Protein AF-A0A6C7I822-F1 (afdb_monomer_lite)

pLDDT: mean 77.53, std 14.9, range [48.66, 97.38]

Radius of gyration: 23.98 Å; chains: 1; bounding box: 59×23×50 Å

Foldseek 3Di:
DFDQDQDDDFDADPVRPRDPCVPDPRDGDGDDPDDFDKDWDPVQQPDPPPPNDHPPPDTDIDTDD

Secondary structure (DSSP, 8-state):
-----------B-TT--BPPGGG----------PPPPEEE-TTT--SSTTS-----SS--EEE--

Organism: Salmonella paratyphi A (strain AKU_12601) (NCBI:txid554290)

Sequence (65 aa):
MVGKATLDIIFRDRSANAMDNSSLSIGWLTIDSTPPVRSMKNNSDIGAGGDNITNINTPTFYRVA

Structure (mmCIF, N/CA/C/O backbone):
data_AF-A0A6C7I822-F1
#
_entry.id   AF-A0A6C7I822-F1
#
loop_
_atom_site.group_PDB
_atom_site.id
_atom_site.type_symbol
_atom_site.label_atom_id
_atom_site.label_alt_id
_atom_site.label_comp_id
_atom_site.label_asym_id
_atom_site.label_entity_id
_atom_site.label_seq_id
_atom_site.pdbx_PDB_ins_code
_atom_site.Cartn_x
_atom_site.Cartn_y
_atom_site.Cartn_z
_atom_site.occupancy
_atom_site.B_iso_or_equiv
_atom_site.auth_seq_id
_atom_site.auth_comp_id
_atom_site.auth_asym_id
_atom_site.auth_atom_id
_atom_site.pdbx_PDB_model_num
ATOM 1 N N . MET A 1 1 ? -1.747 8.461 -13.173 1.00 48.66 1 MET A N 1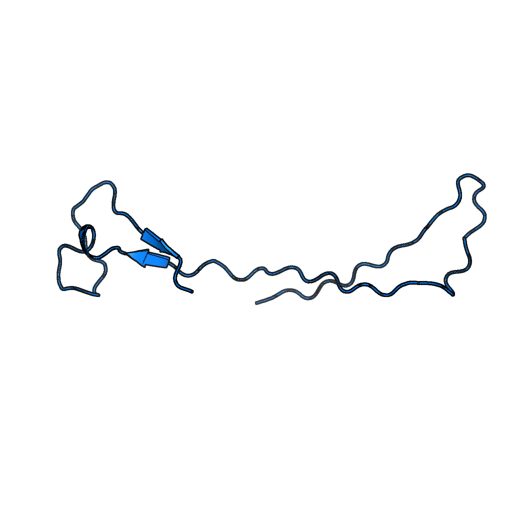
ATOM 2 C CA . MET A 1 1 ? -0.897 8.328 -14.375 1.00 48.66 1 MET A CA 1
ATOM 3 C C . MET A 1 1 ? -0.012 7.115 -14.164 1.00 48.66 1 MET A C 1
ATOM 5 O O . MET A 1 1 ? 0.737 7.119 -13.198 1.00 48.66 1 MET A O 1
ATOM 9 N N . VAL A 1 2 ? -0.154 6.076 -14.986 1.00 56.62 2 VAL A N 1
ATOM 10 C CA . VAL A 1 2 ? 0.794 4.953 -15.021 1.00 56.62 2 VAL A CA 1
ATOM 11 C C . VAL A 1 2 ? 1.918 5.325 -15.983 1.00 56.62 2 VAL A C 1
ATOM 13 O O . VAL A 1 2 ? 1.665 5.630 -17.148 1.00 56.62 2 VAL A O 1
ATOM 16 N N . GLY A 1 3 ? 3.147 5.404 -15.481 1.00 56.09 3 GLY A N 1
ATOM 17 C CA . GLY A 1 3 ? 4.319 5.658 -16.315 1.00 56.09 3 GLY A CA 1
ATOM 18 C C . GLY A 1 3 ? 4.725 4.375 -17.030 1.00 56.09 3 GLY A C 1
ATOM 19 O O . GLY A 1 3 ? 5.053 3.389 -16.377 1.00 56.09 3 GLY A O 1
ATOM 20 N N . LYS A 1 4 ? 4.717 4.364 -18.366 1.00 61.50 4 LYS A N 1
ATOM 21 C CA . LYS A 1 4 ? 5.298 3.258 -19.136 1.00 61.50 4 LYS A CA 1
ATOM 22 C C . LYS A 1 4 ? 6.801 3.501 -19.272 1.00 61.50 4 LYS A C 1
ATOM 24 O O . LYS A 1 4 ? 7.202 4.455 -19.932 1.00 61.50 4 LYS A O 1
ATOM 29 N N . ALA A 1 5 ? 7.611 2.641 -18.661 1.00 63.25 5 ALA A N 1
ATOM 30 C CA . ALA A 1 5 ? 9.058 2.619 -18.846 1.00 63.25 5 ALA A CA 1
ATOM 31 C C . ALA A 1 5 ? 9.446 1.453 -19.764 1.00 63.25 5 ALA A C 1
ATOM 33 O O . ALA A 1 5 ? 8.920 0.351 -19.625 1.00 63.25 5 ALA A O 1
ATOM 34 N N . THR A 1 6 ? 10.368 1.697 -20.692 1.00 59.25 6 THR A N 1
ATOM 35 C CA . THR A 1 6 ? 11.010 0.638 -21.478 1.00 59.25 6 THR A CA 1
ATOM 36 C C . THR A 1 6 ? 12.373 0.364 -20.851 1.00 59.25 6 THR A C 1
ATOM 38 O O . THR A 1 6 ? 13.168 1.292 -20.712 1.00 59.25 6 THR A O 1
ATOM 41 N N . LEU A 1 7 ? 12.632 -0.882 -20.447 1.00 67.56 7 LEU A N 1
ATOM 42 C CA . LEU A 1 7 ? 13.946 -1.316 -19.973 1.00 67.56 7 LEU A CA 1
ATOM 43 C C . LEU A 1 7 ? 14.677 -2.008 -21.125 1.00 67.56 7 LEU A C 1
ATOM 45 O O . LEU A 1 7 ? 14.228 -3.052 -21.590 1.00 67.56 7 LEU A O 1
ATOM 49 N N . ASP A 1 8 ? 15.788 -1.424 -21.565 1.00 65.50 8 ASP A N 1
ATOM 50 C CA . ASP A 1 8 ? 16.682 -2.035 -22.549 1.00 65.50 8 ASP A CA 1
ATOM 51 C C . ASP A 1 8 ? 17.788 -2.802 -21.802 1.00 65.50 8 ASP A C 1
ATOM 53 O O . ASP A 1 8 ? 18.558 -2.207 -21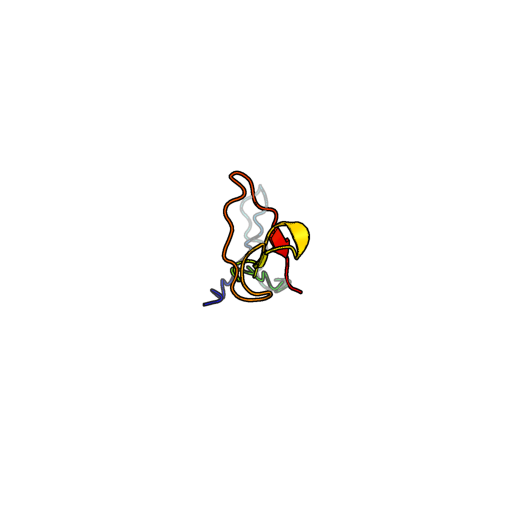.042 1.00 65.50 8 ASP A O 1
ATOM 57 N N . ILE A 1 9 ? 17.813 -4.135 -21.920 1.00 67.06 9 ILE A N 1
ATOM 58 C CA . ILE A 1 9 ? 18.757 -4.999 -21.191 1.00 67.06 9 ILE A CA 1
ATOM 59 C C . ILE A 1 9 ? 19.888 -5.403 -22.134 1.00 67.06 9 ILE A C 1
ATOM 61 O O . ILE A 1 9 ? 19.706 -6.248 -23.005 1.00 67.06 9 ILE A O 1
ATOM 65 N N . ILE A 1 10 ? 21.080 -4.848 -21.908 1.00 66.69 10 ILE A N 1
ATOM 66 C CA . ILE A 1 10 ? 22.286 -5.170 -22.680 1.00 66.69 10 ILE A CA 1
ATOM 67 C C . ILE A 1 10 ? 23.125 -6.190 -21.899 1.00 66.69 10 ILE A C 1
ATOM 69 O O . ILE A 1 10 ? 23.722 -5.859 -20.869 1.00 66.69 10 ILE A O 1
ATOM 73 N N . PHE A 1 11 ? 23.207 -7.430 -22.389 1.00 65.31 11 PHE A N 1
ATOM 74 C CA . PHE A 1 11 ? 24.104 -8.446 -21.829 1.00 65.31 11 PHE A CA 1
ATOM 75 C C . PHE A 1 11 ? 25.542 -8.218 -22.323 1.00 65.31 11 PHE A C 1
ATOM 77 O O . PHE A 1 11 ? 25.796 -8.151 -23.524 1.00 65.31 11 PHE A O 1
ATOM 84 N N . ARG A 1 12 ? 26.500 -8.096 -21.391 1.00 66.88 12 ARG A N 1
ATOM 85 C CA . ARG A 1 12 ? 27.938 -7.972 -21.691 1.00 66.88 12 ARG A CA 1
ATOM 86 C C . ARG A 1 12 ? 28.685 -9.231 -21.248 1.00 66.88 12 ARG A C 1
ATOM 88 O O . ARG A 1 12 ? 28.617 -9.598 -20.078 1.00 66.88 12 ARG A O 1
ATOM 95 N N . ASP A 1 13 ? 29.428 -9.849 -22.162 1.00 66.75 13 ASP A N 1
ATOM 96 C CA . ASP A 1 13 ? 30.459 -10.846 -21.849 1.00 66.75 13 ASP A CA 1
ATOM 97 C C . ASP A 1 13 ? 31.657 -10.149 -21.159 1.00 66.75 13 ASP A C 1
ATOM 99 O O . ASP A 1 13 ? 32.031 -9.026 -21.509 1.00 66.75 13 ASP A O 1
ATOM 103 N N . ARG A 1 14 ? 32.264 -10.812 -20.160 1.00 66.00 14 ARG A N 1
ATOM 104 C CA . ARG A 1 14 ? 33.460 -10.352 -19.424 1.00 66.00 14 ARG A CA 1
ATOM 105 C C . ARG A 1 14 ? 34.651 -10.037 -20.347 1.00 6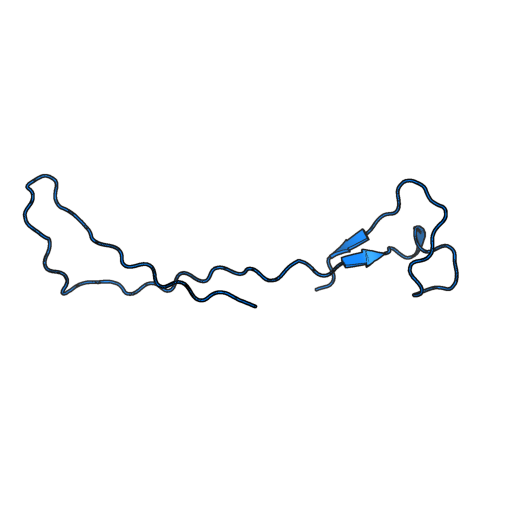6.00 14 ARG A C 1
ATOM 107 O O . ARG A 1 14 ? 35.500 -9.232 -19.975 1.00 66.00 14 ARG A O 1
ATOM 114 N N . SER A 1 15 ? 34.694 -10.638 -21.530 1.00 71.75 15 SER A N 1
ATOM 115 C CA . SER A 1 15 ? 35.719 -10.494 -22.571 1.00 71.75 15 SER A CA 1
ATOM 116 C C . SER A 1 15 ? 35.464 -9.317 -23.523 1.00 71.75 15 SER A C 1
ATOM 118 O O . SER A 1 15 ? 36.189 -9.163 -24.499 1.00 71.75 15 SER A O 1
ATOM 120 N N . ALA A 1 16 ? 34.455 -8.478 -23.245 1.00 60.78 16 ALA A N 1
ATOM 121 C CA . ALA A 1 16 ? 34.095 -7.281 -24.014 1.00 60.78 16 ALA A CA 1
ATOM 122 C C . ALA A 1 16 ? 33.674 -7.521 -25.477 1.00 60.78 16 ALA A C 1
ATOM 124 O O . ALA A 1 16 ? 33.480 -6.556 -26.218 1.00 60.78 16 ALA A O 1
ATOM 125 N N . ASN A 1 17 ? 33.443 -8.770 -25.887 1.00 64.19 17 ASN A N 1
ATOM 126 C CA . ASN A 1 17 ? 32.711 -9.032 -27.116 1.00 64.19 17 ASN A CA 1
ATOM 127 C C . ASN A 1 17 ? 31.244 -8.693 -26.844 1.00 64.19 17 ASN A C 1
ATOM 129 O O . ASN A 1 17 ? 30.606 -9.299 -25.981 1.00 64.19 17 ASN A O 1
ATOM 133 N N . ALA A 1 18 ? 30.715 -7.675 -27.522 1.00 59.91 18 ALA A N 1
ATOM 134 C CA . ALA A 1 18 ? 29.285 -7.414 -27.489 1.00 59.91 18 ALA A CA 1
ATOM 135 C C . ALA A 1 18 ? 28.579 -8.694 -27.956 1.00 59.91 18 ALA A C 1
ATOM 137 O O . ALA A 1 18 ? 28.803 -9.139 -29.082 1.00 59.91 18 ALA A O 1
ATOM 138 N N . MET A 1 19 ? 27.786 -9.323 -27.084 1.00 59.50 19 MET A N 1
ATOM 139 C CA . MET A 1 19 ? 26.898 -10.385 -27.540 1.00 59.50 19 MET A CA 1
ATOM 140 C C . MET A 1 19 ? 25.952 -9.739 -28.549 1.00 59.50 19 MET A C 1
ATOM 142 O O . MET A 1 19 ? 25.378 -8.688 -28.262 1.00 59.50 19 MET A O 1
ATOM 146 N N . ASP A 1 20 ? 25.876 -10.313 -29.748 1.00 59.22 20 ASP A N 1
ATOM 147 C CA . ASP A 1 20 ? 25.012 -9.824 -30.814 1.00 59.22 20 ASP A CA 1
ATOM 148 C C . ASP A 1 20 ? 23.594 -9.593 -30.259 1.00 59.22 20 ASP A C 1
ATOM 150 O O . ASP A 1 20 ? 22.999 -10.470 -29.628 1.00 59.22 20 ASP A O 1
ATOM 154 N N . ASN A 1 21 ? 23.074 -8.378 -30.448 1.00 54.22 21 ASN A N 1
ATOM 155 C CA . ASN A 1 21 ? 21.808 -7.899 -29.882 1.00 54.22 21 ASN A CA 1
ATOM 156 C C . ASN A 1 21 ? 20.576 -8.562 -30.535 1.00 54.22 21 ASN A C 1
ATOM 158 O O . ASN A 1 21 ? 19.435 -8.140 -30.357 1.00 54.22 21 ASN A O 1
ATOM 162 N N . SER A 1 22 ? 20.809 -9.579 -31.357 1.00 54.34 22 SER A N 1
ATOM 163 C CA . SER A 1 22 ? 19.837 -10.256 -32.205 1.00 54.34 22 SER A CA 1
ATOM 164 C C . SER A 1 22 ? 18.977 -11.282 -31.459 1.00 54.34 22 SER A C 1
ATOM 166 O O . SER A 1 22 ? 17.968 -11.725 -32.001 1.00 54.34 22 SER A O 1
ATOM 168 N N . SER A 1 23 ? 19.301 -11.610 -30.199 1.00 56.50 23 SER A N 1
ATOM 169 C CA . SER A 1 23 ? 18.487 -12.483 -29.333 1.00 56.50 23 SER A CA 1
ATOM 170 C C . SER A 1 23 ? 17.961 -11.771 -28.076 1.00 56.50 23 SER A C 1
ATOM 172 O O . SER A 1 23 ? 17.878 -12.367 -26.997 1.00 56.50 23 SER A O 1
ATOM 174 N N . LEU A 1 24 ? 17.595 -10.491 -28.191 1.00 58.84 24 LEU A N 1
ATOM 175 C CA . LEU A 1 24 ? 16.883 -9.778 -27.130 1.00 58.84 24 LEU A CA 1
ATOM 176 C C . LEU A 1 24 ? 15.516 -10.425 -26.877 1.00 58.84 24 LEU A C 1
ATOM 178 O O . LEU A 1 24 ? 14.563 -10.239 -27.632 1.00 58.84 24 LEU A O 1
ATOM 182 N N . SER A 1 25 ? 15.392 -11.153 -25.768 1.00 59.66 25 SER A N 1
ATOM 183 C CA . SER A 1 25 ? 14.085 -11.437 -25.181 1.00 59.66 25 SER A CA 1
ATOM 184 C C . SER A 1 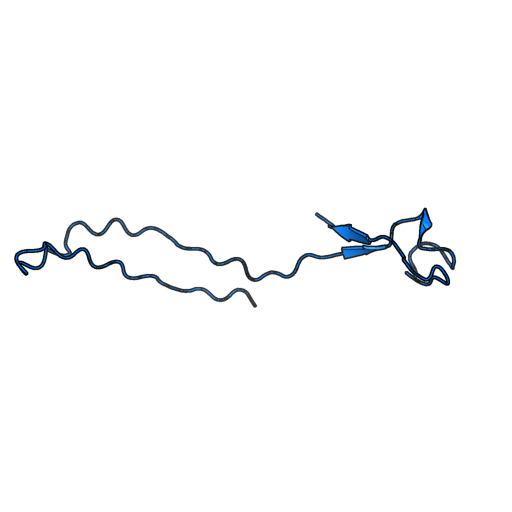25 ? 13.498 -10.111 -24.698 1.00 59.66 25 SER A C 1
ATOM 186 O O . SER A 1 25 ? 13.838 -9.641 -23.613 1.00 59.66 25 SER A O 1
ATOM 188 N N . ILE A 1 26 ? 12.632 -9.496 -25.506 1.00 62.25 26 ILE A N 1
ATOM 189 C CA . ILE A 1 26 ? 11.901 -8.281 -25.132 1.00 62.25 26 ILE A CA 1
ATOM 190 C C . ILE A 1 26 ? 10.888 -8.660 -24.042 1.00 62.25 26 ILE A C 1
ATOM 192 O O . ILE A 1 26 ? 9.751 -9.042 -24.313 1.00 62.25 26 ILE A O 1
ATOM 196 N N . GLY A 1 27 ? 11.332 -8.611 -22.789 1.00 67.19 27 GLY A N 1
ATOM 197 C CA . GLY A 1 27 ? 10.472 -8.714 -21.619 1.00 67.19 27 GLY A CA 1
ATOM 198 C C . GLY A 1 27 ? 9.792 -7.376 -21.345 1.00 67.19 27 GLY A C 1
ATOM 199 O O . GLY A 1 27 ? 10.405 -6.318 -21.461 1.00 67.19 27 GLY A O 1
ATOM 200 N N . TRP A 1 28 ? 8.519 -7.410 -20.963 1.00 68.31 28 TRP A N 1
ATOM 201 C CA . TRP A 1 28 ? 7.795 -6.208 -20.563 1.00 68.31 28 TRP A CA 1
ATOM 202 C C . TRP A 1 28 ? 7.974 -5.999 -19.058 1.00 68.31 28 TRP A C 1
ATOM 204 O O . TRP A 1 28 ? 7.518 -6.820 -18.265 1.00 68.31 28 TRP A O 1
ATOM 214 N N . LEU A 1 29 ? 8.607 -4.895 -18.654 1.00 71.44 29 LEU A N 1
ATOM 215 C CA . LEU A 1 29 ? 8.582 -4.434 -17.266 1.00 71.44 29 LEU A CA 1
ATOM 216 C C . LEU A 1 29 ? 7.425 -3.448 -17.107 1.00 71.44 29 LEU A C 1
ATOM 218 O O . LEU A 1 29 ? 7.467 -2.341 -17.636 1.00 71.44 29 LEU A O 1
ATOM 222 N N . THR A 1 30 ? 6.389 -3.847 -16.374 1.00 71.75 30 THR A N 1
ATOM 223 C CA . THR A 1 30 ? 5.299 -2.937 -16.007 1.00 71.75 30 THR A CA 1
ATOM 224 C C . THR A 1 30 ? 5.531 -2.434 -14.591 1.00 71.75 30 THR A C 1
ATOM 226 O O . THR A 1 30 ? 5.594 -3.228 -13.655 1.00 71.75 30 THR A O 1
ATOM 229 N N . ILE A 1 31 ? 5.663 -1.116 -14.440 1.00 78.81 31 ILE A N 1
ATOM 230 C CA . ILE A 1 31 ? 5.679 -0.454 -13.136 1.00 78.81 31 ILE A CA 1
ATOM 231 C C . ILE A 1 31 ? 4.253 0.015 -12.868 1.00 78.81 31 ILE A C 1
ATOM 233 O O . ILE A 1 31 ? 3.775 0.957 -13.502 1.00 78.81 31 ILE A O 1
ATOM 237 N N . ASP A 1 32 ? 3.567 -0.651 -11.943 1.00 80.44 32 ASP A N 1
ATOM 238 C CA . ASP A 1 32 ? 2.270 -0.180 -11.472 1.00 80.44 32 ASP A CA 1
ATOM 239 C C . ASP A 1 32 ? 2.478 0.910 -10.417 1.00 80.44 32 ASP A C 1
ATOM 241 O O . ASP A 1 32 ? 2.950 0.657 -9.309 1.00 80.44 32 ASP A O 1
ATOM 245 N N . SER A 1 33 ? 2.153 2.144 -10.791 1.00 81.06 33 SER A N 1
ATOM 246 C CA . SER A 1 33 ? 2.210 3.311 -9.911 1.00 81.06 33 SER A CA 1
ATOM 247 C C . SER A 1 33 ? 0.830 3.736 -9.410 1.00 81.06 33 SER A C 1
ATOM 249 O O . SER A 1 33 ? 0.671 4.867 -8.946 1.00 81.06 33 SER A O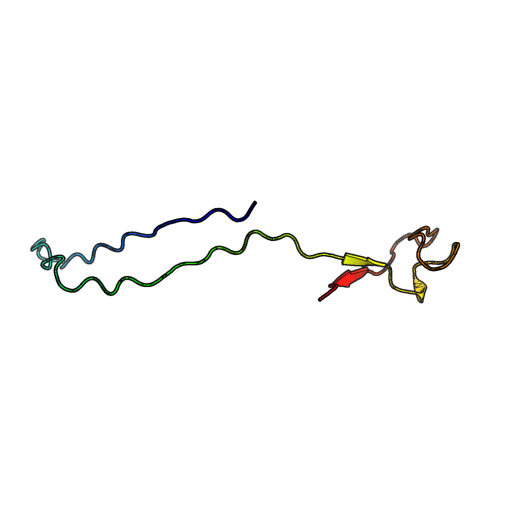 1
ATOM 251 N N . THR A 1 34 ? -0.185 2.884 -9.547 1.00 84.00 34 THR A N 1
ATOM 252 C CA . THR A 1 34 ? -1.544 3.178 -9.094 1.00 84.00 34 THR A CA 1
ATOM 253 C C . THR A 1 34 ? -1.580 3.153 -7.565 1.00 84.00 34 THR A C 1
ATOM 255 O O . THR A 1 34 ? -1.325 2.107 -6.964 1.00 84.00 34 THR A O 1
ATOM 258 N N . PRO A 1 35 ? -1.880 4.282 -6.891 1.00 82.69 35 PRO A N 1
ATOM 259 C CA . PRO A 1 35 ? -1.972 4.288 -5.439 1.00 82.69 35 PRO A CA 1
ATOM 260 C C . PRO A 1 35 ? -3.096 3.356 -4.967 1.00 82.69 35 PRO A C 1
ATOM 262 O O . PRO A 1 35 ? -4.158 3.320 -5.594 1.00 82.69 35 PRO A O 1
ATOM 265 N N . PRO A 1 36 ? -2.921 2.634 -3.848 1.00 82.75 36 PRO A N 1
ATOM 266 C CA . PRO A 1 36 ? -3.982 1.792 -3.318 1.00 82.75 36 PRO A CA 1
ATOM 267 C C . PRO A 1 36 ? -5.162 2.654 -2.859 1.00 82.75 36 PRO A C 1
ATOM 269 O O . PRO A 1 36 ? -4.996 3.565 -2.041 1.00 82.75 36 PRO A O 1
ATOM 272 N N . VAL A 1 37 ? -6.358 2.324 -3.344 1.00 90.06 37 VAL A N 1
ATOM 273 C CA . VAL A 1 37 ? -7.612 2.911 -2.861 1.00 90.06 37 VAL A CA 1
ATOM 274 C C . VAL A 1 37 ? -7.910 2.358 -1.466 1.00 90.06 37 VAL A C 1
ATOM 276 O O . VAL A 1 37 ? -7.741 1.163 -1.204 1.00 90.06 37 VAL A O 1
ATOM 279 N N . ARG A 1 38 ? -8.330 3.230 -0.546 1.00 90.12 38 ARG A N 1
ATOM 280 C CA . ARG A 1 38 ? -8.664 2.870 0.839 1.00 90.12 38 ARG A CA 1
ATOM 281 C C . ARG A 1 38 ? -10.057 3.359 1.208 1.00 90.12 38 ARG A C 1
ATOM 283 O O . ARG A 1 38 ? -10.492 4.393 0.716 1.00 90.12 38 ARG A O 1
ATOM 290 N N . SER A 1 39 ? -10.708 2.632 2.108 1.00 91.38 39 SER A N 1
ATOM 291 C CA . SER A 1 39 ? -11.983 3.007 2.727 1.00 91.38 39 SER A CA 1
ATOM 292 C C . SER A 1 39 ? -11.919 2.771 4.240 1.00 91.38 39 SER A C 1
ATOM 294 O O . SER A 1 39 ? -11.133 1.939 4.714 1.00 91.38 39 SER A O 1
ATOM 296 N N . MET A 1 40 ? -12.684 3.551 5.005 1.00 94.69 40 MET A N 1
ATOM 297 C CA . MET A 1 40 ? -12.767 3.442 6.459 1.00 94.69 40 MET A CA 1
ATOM 298 C C . MET A 1 40 ? -13.587 2.210 6.853 1.00 94.69 40 MET A C 1
ATOM 300 O O . MET A 1 40 ? -14.630 1.934 6.262 1.00 94.69 40 MET A O 1
ATOM 304 N N . LYS A 1 41 ? -13.128 1.434 7.843 1.00 94.56 41 LYS A N 1
ATOM 305 C CA . LYS A 1 41 ? -13.940 0.323 8.362 1.00 94.56 41 LYS A CA 1
ATOM 306 C C . LYS A 1 41 ? -15.194 0.856 9.050 1.00 94.56 41 LYS A C 1
ATOM 308 O O . LYS A 1 41 ? -15.135 1.863 9.746 1.00 94.56 41 LYS A O 1
ATOM 313 N N . ASN A 1 42 ? -16.284 0.099 8.957 1.00 93.44 42 ASN A N 1
ATOM 314 C CA . ASN A 1 42 ? -17.563 0.408 9.605 1.00 93.44 42 ASN A CA 1
ATOM 315 C C . ASN A 1 42 ? -17.446 0.712 11.110 1.00 93.44 42 ASN A C 1
ATOM 317 O O . ASN A 1 42 ? -18.109 1.602 11.614 1.00 93.44 42 ASN A O 1
ATOM 321 N N . ASN A 1 43 ? -16.583 0.002 11.836 1.00 93.44 43 ASN A N 1
ATOM 322 C CA . ASN A 1 43 ? -16.372 0.210 13.269 1.00 93.44 43 ASN A CA 1
ATOM 323 C C . ASN A 1 43 ? -15.532 1.456 13.598 1.00 93.44 43 ASN A C 1
ATOM 325 O O . ASN A 1 43 ? -15.371 1.794 14.766 1.00 93.44 43 ASN A O 1
ATOM 329 N N . SER A 1 44 ? -14.935 2.076 12.581 1.00 95.62 44 SER A N 1
ATOM 330 C CA . SER A 1 44 ? -14.164 3.310 12.686 1.00 95.62 44 SER A CA 1
ATOM 331 C C . SER A 1 44 ? -14.955 4.514 12.171 1.00 95.62 44 SER A C 1
ATOM 333 O O . SER A 1 44 ? -14.596 5.633 12.511 1.00 95.62 44 SER A O 1
ATOM 335 N N . ASP A 1 45 ? -16.017 4.289 11.397 1.00 94.06 45 ASP A N 1
ATOM 336 C CA . ASP A 1 45 ? -16.896 5.300 10.806 1.00 94.06 45 ASP A CA 1
ATOM 337 C C . ASP A 1 45 ? -18.128 5.509 11.700 1.00 94.06 45 ASP A C 1
ATOM 339 O O . ASP A 1 45 ? -19.143 4.827 11.567 1.00 94.06 45 ASP A O 1
ATOM 343 N N . ILE A 1 46 ? -17.987 6.374 12.709 1.00 88.81 46 ILE A N 1
ATOM 344 C CA . ILE A 1 46 ? -18.953 6.516 13.819 1.00 88.81 46 ILE A CA 1
ATOM 345 C C . ILE A 1 46 ? -19.913 7.703 13.621 1.00 88.81 46 ILE A C 1
ATOM 347 O O . ILE A 1 46 ? -20.748 7.966 14.487 1.00 88.81 46 ILE A O 1
ATOM 351 N N . GLY A 1 47 ? -19.765 8.432 12.508 1.00 85.19 47 GLY A N 1
ATOM 352 C CA . GLY A 1 47 ? -20.689 9.456 12.025 1.00 85.19 47 GLY A CA 1
ATOM 353 C C . GLY A 1 47 ? -21.862 8.857 11.243 1.00 85.19 47 GLY A C 1
ATOM 354 O O . GLY A 1 47 ? -22.450 7.849 11.644 1.00 85.19 47 GLY A O 1
ATOM 355 N N . ALA A 1 48 ? -22.237 9.483 10.127 1.00 90.25 48 ALA A N 1
ATOM 356 C CA . ALA A 1 48 ? -23.202 8.888 9.214 1.00 90.25 48 ALA A CA 1
ATOM 357 C C . ALA A 1 48 ? -22.491 7.841 8.346 1.00 90.25 48 ALA A C 1
ATOM 359 O O . ALA A 1 48 ? -21.569 8.161 7.611 1.00 90.25 48 ALA A O 1
ATOM 360 N N . GLY A 1 49 ? -22.937 6.583 8.393 1.00 90.00 49 GLY A N 1
ATOM 361 C CA . GLY A 1 49 ? -22.257 5.501 7.675 1.00 90.00 49 GLY A CA 1
ATOM 362 C C . GLY A 1 49 ? -21.986 5.825 6.198 1.00 90.00 49 GLY A C 1
ATOM 363 O O . GLY A 1 49 ? -22.905 6.140 5.440 1.00 90.00 49 GLY A O 1
ATOM 364 N N . GLY A 1 50 ? -20.721 5.720 5.796 1.00 89.06 50 GLY A N 1
ATOM 365 C CA . GLY A 1 50 ? -20.223 6.038 4.460 1.00 89.06 50 GLY A CA 1
ATOM 366 C C . GLY A 1 50 ? -19.675 7.460 4.298 1.00 89.06 50 GLY A C 1
ATOM 367 O O . GLY A 1 50 ? -19.143 7.762 3.227 1.00 89.06 50 GLY A O 1
ATOM 368 N N . ASP A 1 51 ? -19.762 8.321 5.317 1.00 92.06 51 ASP A N 1
ATOM 369 C CA . ASP A 1 51 ? -19.218 9.686 5.283 1.00 92.06 51 ASP A CA 1
ATOM 370 C C . ASP A 1 51 ? -17.719 9.760 5.638 1.00 92.06 51 ASP A C 1
ATOM 372 O O . ASP A 1 51 ? -17.049 10.728 5.270 1.00 92.06 51 ASP A O 1
ATOM 376 N N . ASN A 1 52 ? -17.158 8.697 6.229 1.00 92.25 52 ASN A N 1
ATOM 377 C CA . ASN A 1 52 ? -15.771 8.594 6.697 1.00 92.25 52 ASN A CA 1
ATOM 378 C C . ASN A 1 52 ? -15.414 9.611 7.797 1.00 92.25 52 ASN A C 1
ATOM 380 O O . ASN A 1 52 ? -14.256 10.041 7.898 1.00 92.25 52 ASN A O 1
ATOM 384 N N . ILE A 1 53 ? -16.383 10.012 8.620 1.00 93.75 53 ILE A N 1
ATOM 385 C CA . ILE A 1 53 ? -16.190 10.918 9.751 1.00 93.75 53 ILE A CA 1
ATOM 386 C C . ILE A 1 53 ? -16.035 10.099 11.040 1.00 93.75 53 ILE A C 1
ATOM 388 O O . ILE A 1 53 ? -16.845 9.240 11.386 1.00 93.75 53 ILE A O 1
ATOM 392 N N . THR A 1 54 ? -14.979 10.391 11.806 1.00 95.00 54 THR A N 1
ATOM 393 C CA . THR A 1 54 ? -14.673 9.678 13.053 1.00 95.00 54 THR A CA 1
ATOM 394 C C . THR A 1 54 ? -14.132 10.591 14.143 1.00 95.00 54 THR A C 1
ATOM 396 O O . THR A 1 54 ? -13.467 11.588 13.865 1.00 95.00 54 THR A O 1
ATOM 399 N N . ASN A 1 55 ? -14.360 10.197 15.396 1.00 95.00 55 ASN A N 1
ATOM 400 C CA . ASN A 1 55 ? -13.663 10.718 16.572 1.00 95.00 55 ASN A CA 1
ATOM 401 C C . ASN A 1 55 ? -12.727 9.673 17.221 1.00 95.00 55 ASN A C 1
ATOM 403 O O . ASN A 1 55 ? -12.166 9.937 18.285 1.00 95.00 55 ASN A O 1
ATOM 407 N N . ILE A 1 56 ? -12.539 8.493 16.612 1.00 97.38 56 ILE A N 1
ATOM 408 C CA . ILE A 1 56 ? -11.513 7.535 17.041 1.00 97.38 56 ILE A CA 1
ATOM 409 C C . ILE A 1 56 ? -10.143 8.084 16.635 1.00 97.38 56 ILE A C 1
ATOM 411 O O . ILE A 1 56 ? -9.879 8.315 15.459 1.00 97.38 56 ILE A O 1
ATOM 415 N N . ASN A 1 57 ? -9.237 8.219 17.605 1.00 96.38 57 ASN A N 1
ATOM 416 C CA . ASN A 1 57 ? -7.888 8.761 17.382 1.00 96.38 57 ASN A CA 1
ATOM 417 C C . ASN A 1 57 ? -7.001 7.870 16.491 1.00 96.38 57 ASN A C 1
ATOM 419 O O . ASN A 1 57 ? -6.030 8.342 15.905 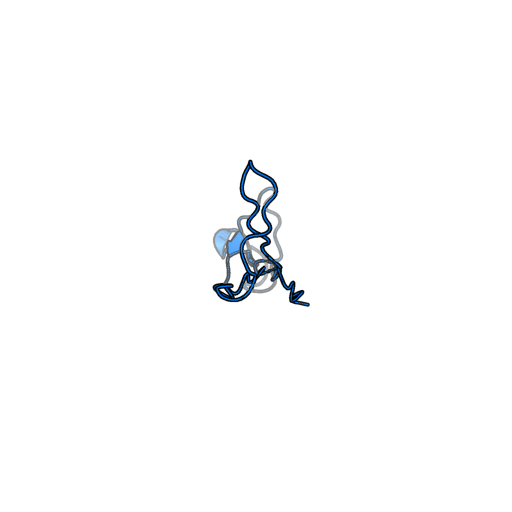1.00 96.38 57 ASN A O 1
ATOM 423 N N . THR A 1 58 ? -7.324 6.579 16.389 1.00 96.06 58 THR A N 1
ATOM 424 C CA . THR A 1 58 ? -6.608 5.588 15.571 1.00 96.06 58 THR A CA 1
ATOM 425 C C . THR A 1 58 ? -7.594 4.782 14.718 1.00 96.06 58 THR A C 1
ATOM 427 O O . THR A 1 58 ? -7.875 3.620 15.034 1.00 96.06 58 THR A O 1
ATOM 430 N N . PRO A 1 59 ? -8.196 5.389 13.681 1.00 94.94 59 PRO A N 1
ATOM 431 C CA . PRO A 1 59 ? -9.190 4.712 12.864 1.00 94.94 59 PRO A CA 1
ATOM 432 C C . PRO A 1 59 ? -8.540 3.641 11.992 1.00 94.94 59 PRO A C 1
ATOM 434 O O . PRO A 1 59 ? -7.365 3.724 11.629 1.00 94.94 59 PRO A O 1
ATOM 437 N N . THR A 1 60 ? -9.319 2.627 11.629 1.00 96.06 60 THR A N 1
ATOM 438 C CA . THR A 1 60 ? -8.840 1.535 10.780 1.00 96.06 60 THR A CA 1
ATOM 439 C C . THR A 1 60 ? -9.364 1.670 9.355 1.00 96.06 60 THR A C 1
ATOM 441 O O . THR A 1 60 ? -10.528 1.994 9.119 1.00 96.06 60 THR A O 1
ATOM 444 N N . PHE A 1 61 ? -8.490 1.385 8.391 1.00 94.50 61 PHE A N 1
ATOM 445 C CA . PHE A 1 61 ? -8.792 1.415 6.961 1.00 94.50 61 PHE A CA 1
ATOM 446 C C . PHE A 1 61 ? -8.529 0.047 6.336 1.00 94.50 61 PHE A C 1
ATOM 448 O O . PHE A 1 61 ? -7.708 -0.728 6.832 1.00 94.50 61 PHE A O 1
ATOM 455 N N . TYR A 1 62 ? -9.205 -0.244 5.230 1.00 91.69 62 TYR A N 1
ATOM 456 C CA . TYR A 1 62 ? -8.951 -1.422 4.404 1.00 91.69 62 TYR A CA 1
ATOM 457 C C . TYR A 1 62 ? -8.682 -1.014 2.956 1.00 91.69 62 TYR A C 1
ATOM 459 O O . TYR A 1 62 ? -9.095 0.057 2.505 1.00 91.69 62 TYR A O 1
ATOM 467 N N . ARG A 1 63 ? -7.948 -1.868 2.235 1.00 90.69 63 ARG A N 1
ATOM 468 C CA . ARG A 1 63 ? -7.746 -1.719 0.792 1.00 90.69 63 ARG A CA 1
ATOM 469 C C . ARG A 1 63 ? -9.056 -2.049 0.084 1.00 90.69 63 ARG A C 1
ATOM 471 O O . ARG A 1 63 ? -9.613 -3.120 0.314 1.00 90.69 63 ARG A O 1
ATOM 478 N N . VAL A 1 64 ? -9.503 -1.156 -0.787 1.00 88.25 64 VAL A N 1
ATOM 479 C CA . VAL A 1 64 ? -10.583 -1.451 -1.733 1.00 88.25 64 VAL A CA 1
ATOM 480 C C . VAL A 1 64 ? -9.967 -2.187 -2.924 1.00 88.25 64 VAL A C 1
ATOM 482 O O . VAL A 1 64 ? -8.852 -1.852 -3.338 1.00 88.25 64 VAL A O 1
ATOM 485 N N . ALA A 1 65 ? -10.638 -3.249 -3.378 1.00 78.25 65 ALA A N 1
ATOM 486 C CA . ALA A 1 65 ? -10.201 -4.053 -4.518 1.00 78.25 65 ALA A CA 1
ATOM 487 C C . ALA A 1 65 ? -10.272 -3.261 -5.827 1.00 78.25 65 ALA A C 1
ATOM 489 O O . ALA A 1 65 ? -11.219 -2.455 -5.971 1.00 78.25 65 ALA A O 1
#